Protein AF-A0AAN8FG10-F1 (afdb_monomer_lite)

pLDDT: mean 84.33, std 15.74, range [36.88, 96.5]

Foldseek 3Di:
DDPDCVDPVNVVVVVLQQDADPVRFGQKAAWKKKFKDKDPFKAWQFKDFPWAAPQADDPRFDPHHDHRGPHRMIIDGMDGPPGDMGIDMDGRDDPPDDPPPDGDMDIDMDGDPDTD

Sequence (116 aa):
MGDSFNSSLFKQTYQRAFDKDANGQLKMGFNATMEVKTGSGLRIEGVLGCCASGNVRNACVSDTEMGIGGTCQWKFCSLTPRTTLCALFEISAQRSTFLGEDSQVALLRRHGAQSW

Organism: Trichostrongylus colubriformis (NCBI:txid6319)

Radius of gyration: 18.87 Å; chains: 1; bounding box: 42×30×54 Å

Secondary structure (DSSP, 8-state):
----TTSHHHHHHHHHTT-B-TTS-BS-EEEEEEEEEE-TTEEEEEEESS-EE-----TTB-SS--SEES-SEEEEEEE-TT---EEEEEE---TTS---S---EEEEEEEP----

InterPro domains:
  IPR012990 Sec23/Sec24, beta-sandwich [PF08033] (29-94)
  IPR037364 Protein transport protein Sec23 [PTHR11141] (1-97)

Structure (mmCIF, N/CA/C/O backbone):
data_AF-A0AAN8FG10-F1
#
_entry.id   AF-A0AAN8FG10-F1
#
loop_
_atom_site.group_PDB
_atom_site.id
_atom_site.type_symbol
_atom_site.label_atom_id
_atom_site.label_alt_id
_atom_site.label_comp_id
_atom_site.label_asym_id
_atom_site.label_entity_id
_atom_site.label_seq_id
_atom_site.pdbx_PDB_ins_code
_atom_site.Cartn_x
_atom_site.Cartn_y
_atom_site.Cartn_z
_atom_site.occupancy
_atom_site.B_iso_or_equiv
_atom_site.auth_seq_id
_atom_site.auth_comp_id
_atom_site.auth_asym_id
_atom_site.auth_atom_id
_atom_site.pdbx_PDB_model_num
ATOM 1 N N . MET A 1 1 ? 22.442 10.957 -7.978 1.00 53.12 1 MET A N 1
ATOM 2 C CA . MET A 1 1 ? 22.892 9.576 -8.278 1.00 53.12 1 MET A CA 1
ATOM 3 C C . MET A 1 1 ? 22.303 9.128 -9.610 1.00 53.12 1 MET A C 1
ATOM 5 O O . MET A 1 1 ? 21.474 8.229 -9.665 1.00 53.12 1 MET A O 1
ATOM 9 N N . GLY A 1 2 ? 22.693 9.813 -10.681 1.00 71.00 2 GLY A N 1
ATOM 10 C CA . GLY A 1 2 ? 22.114 9.646 -12.009 1.00 71.00 2 GLY A CA 1
ATOM 11 C C . GLY A 1 2 ? 22.656 10.738 -12.912 1.00 71.00 2 GLY A C 1
ATOM 12 O O . GLY A 1 2 ? 21.983 11.734 -13.136 1.00 71.00 2 GLY A O 1
ATOM 13 N N . ASP A 1 3 ? 23.900 10.575 -13.352 1.00 82.19 3 ASP A N 1
ATOM 14 C CA . ASP A 1 3 ? 24.637 11.636 -14.052 1.00 82.19 3 ASP A CA 1
ATOM 15 C C . ASP A 1 3 ? 24.437 11.562 -15.576 1.00 82.19 3 ASP A C 1
ATOM 17 O O . ASP A 1 3 ? 24.639 12.537 -16.291 1.00 82.19 3 ASP A O 1
ATOM 21 N N . SER A 1 4 ? 24.013 10.399 -16.091 1.00 90.94 4 SER A N 1
ATOM 22 C CA . SER A 1 4 ? 23.662 10.199 -17.501 1.00 90.94 4 SER A CA 1
ATOM 23 C C . SER A 1 4 ? 22.909 8.884 -17.730 1.00 90.94 4 SER A C 1
ATOM 25 O O . SER A 1 4 ? 23.195 7.870 -17.083 1.00 90.94 4 SER A O 1
ATOM 27 N N . PHE A 1 5 ? 22.033 8.859 -18.739 1.00 89.56 5 PHE A N 1
ATOM 28 C CA . PHE A 1 5 ? 21.409 7.637 -19.262 1.00 89.56 5 PHE A CA 1
ATOM 29 C C . PHE A 1 5 ? 22.415 6.652 -19.873 1.00 89.56 5 PHE A C 1
ATOM 31 O O . PHE A 1 5 ? 22.155 5.451 -19.928 1.00 89.56 5 PHE A O 1
ATOM 38 N N . ASN A 1 6 ? 23.586 7.125 -20.315 1.00 90.38 6 ASN A N 1
ATOM 39 C CA . ASN A 1 6 ? 24.600 6.231 -20.874 1.00 90.38 6 ASN A CA 1
ATOM 40 C C . ASN A 1 6 ? 25.420 5.498 -19.793 1.00 90.38 6 ASN A C 1
ATOM 42 O O . ASN A 1 6 ? 26.181 4.583 -20.114 1.00 90.38 6 ASN A O 1
ATOM 46 N N . SER A 1 7 ? 25.255 5.868 -18.519 1.00 93.25 7 SER A N 1
ATOM 47 C CA . SER A 1 7 ? 25.982 5.251 -17.409 1.00 93.25 7 SER A CA 1
ATOM 48 C C . SER A 1 7 ? 25.607 3.776 -17.218 1.00 93.25 7 SER A C 1
ATOM 50 O O . SER A 1 7 ? 24.461 3.362 -17.416 1.00 93.25 7 SER A O 1
ATOM 52 N N . SER A 1 8 ? 26.582 2.972 -16.788 1.00 91.50 8 SER A N 1
ATOM 53 C CA . SER A 1 8 ? 26.355 1.579 -16.383 1.00 91.50 8 SER A CA 1
ATOM 54 C C . SER A 1 8 ? 25.346 1.483 -15.233 1.00 91.50 8 SER A C 1
ATOM 56 O O . SER A 1 8 ? 24.493 0.597 -15.244 1.00 91.50 8 SER A O 1
ATOM 58 N N . LEU A 1 9 ? 25.386 2.440 -14.297 1.00 93.00 9 LEU A N 1
ATOM 59 C CA . LEU A 1 9 ? 24.455 2.538 -13.174 1.00 93.00 9 LEU A CA 1
ATOM 60 C C . LEU A 1 9 ? 22.997 2.664 -13.636 1.00 93.00 9 LEU A C 1
ATOM 62 O O . LEU A 1 9 ? 22.145 1.913 -13.157 1.00 93.00 9 LEU A O 1
ATOM 66 N N . PHE A 1 10 ? 22.700 3.571 -14.576 1.00 92.06 10 PHE A N 1
ATOM 67 C CA . PHE A 1 10 ? 21.345 3.721 -15.112 1.00 92.06 10 PHE A CA 1
ATOM 68 C C . PHE A 1 10 ? 20.881 2.439 -15.808 1.00 92.06 10 PHE A C 1
ATOM 70 O O . PHE A 1 10 ? 19.820 1.916 -15.478 1.00 92.06 10 PHE A O 1
ATOM 77 N N . LYS A 1 11 ? 21.698 1.893 -16.720 1.00 92.38 11 LYS A N 1
ATOM 78 C CA . LYS A 1 11 ? 21.349 0.698 -17.508 1.00 92.38 11 LYS A CA 1
ATOM 79 C C . LYS A 1 11 ? 21.025 -0.501 -16.614 1.00 92.38 11 LYS A C 1
ATOM 81 O O . LYS A 1 11 ? 19.998 -1.145 -16.812 1.00 92.38 11 LYS A O 1
ATOM 86 N N . GLN A 1 12 ? 21.850 -0.759 -15.598 1.00 92.81 12 GLN A N 1
ATOM 87 C CA . GLN A 1 12 ? 21.615 -1.852 -14.651 1.00 92.81 12 GLN A CA 1
ATOM 88 C C . GLN A 1 12 ? 20.382 -1.610 -13.775 1.00 92.81 12 GLN A C 1
ATOM 90 O O . GLN A 1 12 ? 19.596 -2.528 -13.548 1.00 92.81 12 GLN A O 1
ATOM 95 N N . THR A 1 13 ? 20.187 -0.384 -13.285 1.00 91.81 13 THR A N 1
ATOM 96 C CA . THR A 1 13 ? 19.035 -0.054 -12.430 1.00 91.81 13 THR A CA 1
ATOM 97 C C . THR A 1 13 ? 17.725 -0.161 -13.207 1.00 91.81 13 THR A C 1
ATOM 99 O O . THR A 1 13 ? 16.751 -0.707 -12.696 1.00 91.81 13 THR A O 1
ATOM 102 N N . TYR A 1 14 ? 17.717 0.295 -14.460 1.00 91.31 14 TYR A N 1
ATOM 103 C CA . TYR A 1 14 ? 16.564 0.206 -15.347 1.00 91.31 14 TYR A CA 1
ATOM 104 C C . TYR A 1 14 ? 16.204 -1.246 -15.676 1.00 91.31 14 TYR A C 1
ATOM 106 O O . TYR A 1 14 ? 15.040 -1.618 -15.574 1.00 91.31 14 TYR A O 1
ATOM 114 N N . GLN A 1 15 ? 17.190 -2.097 -15.980 1.00 92.12 15 GLN A N 1
ATOM 115 C CA . GLN A 1 15 ? 16.948 -3.524 -16.222 1.00 92.12 15 GLN A CA 1
ATOM 116 C C . GLN A 1 15 ? 16.296 -4.217 -15.017 1.00 92.12 15 GLN A C 1
ATOM 118 O O . GLN A 1 15 ? 15.338 -4.966 -15.198 1.00 92.12 15 GLN A O 1
ATOM 123 N N . ARG A 1 16 ? 16.735 -3.904 -13.788 1.00 91.19 16 ARG A N 1
ATOM 124 C CA . ARG A 1 16 ? 16.163 -4.473 -12.551 1.00 91.19 16 ARG A CA 1
ATOM 125 C C . ARG A 1 16 ? 14.691 -4.131 -12.331 1.00 91.19 16 ARG A C 1
ATOM 127 O O . ARG A 1 16 ? 14.004 -4.844 -11.600 1.00 91.19 16 ARG A O 1
ATOM 134 N N . ALA A 1 17 ? 14.190 -3.050 -12.931 1.00 89.25 17 ALA A N 1
ATOM 135 C CA . ALA A 1 17 ? 12.768 -2.724 -12.866 1.00 89.25 17 ALA A CA 1
ATOM 136 C C . ALA A 1 17 ? 11.900 -3.788 -13.566 1.00 89.25 17 ALA A C 1
ATOM 138 O O . ALA A 1 17 ? 10.735 -3.938 -13.214 1.00 89.25 17 ALA A O 1
ATOM 139 N N . PHE A 1 18 ? 12.479 -4.556 -14.495 1.00 92.38 18 PHE A N 1
ATOM 140 C CA . PHE A 1 18 ? 11.818 -5.607 -15.269 1.00 92.38 18 PHE A CA 1
ATOM 141 C C . PHE A 1 18 ? 12.337 -7.010 -14.927 1.00 92.38 18 PHE A C 1
ATOM 143 O O . PHE A 1 18 ? 12.243 -7.925 -15.747 1.00 92.38 18 PHE A O 1
ATOM 150 N N . ASP A 1 19 ? 12.893 -7.189 -13.724 1.00 91.81 19 ASP A N 1
ATOM 151 C CA . ASP A 1 19 ? 13.330 -8.501 -13.250 1.00 91.81 19 ASP A CA 1
ATOM 152 C C . ASP A 1 19 ? 12.180 -9.509 -13.321 1.00 91.81 19 ASP A C 1
ATOM 154 O O . ASP A 1 19 ? 11.047 -9.225 -12.920 1.00 91.81 19 ASP A O 1
ATOM 158 N N . LYS A 1 20 ? 12.501 -10.713 -13.790 1.00 92.06 20 LYS A N 1
ATOM 159 C CA . LYS A 1 20 ? 11.545 -11.807 -13.936 1.00 92.06 20 LYS A CA 1
ATOM 160 C C . LYS A 1 20 ? 11.655 -12.822 -12.799 1.00 92.06 20 LYS A C 1
ATOM 162 O O . LYS A 1 20 ? 12.688 -12.923 -12.125 1.00 92.06 20 LYS A O 1
ATOM 167 N N . ASP A 1 21 ? 10.566 -13.532 -12.539 1.00 89.50 21 ASP A N 1
ATOM 168 C CA . ASP A 1 21 ? 10.504 -14.686 -11.646 1.00 89.50 21 ASP A CA 1
ATOM 169 C C . ASP A 1 21 ? 10.905 -15.990 -12.360 1.00 89.50 21 ASP A C 1
ATOM 171 O O . ASP A 1 21 ? 11.328 -15.978 -13.518 1.00 89.50 21 ASP A O 1
ATOM 175 N N . ALA A 1 22 ? 10.808 -17.121 -11.653 1.00 91.88 22 ALA A N 1
ATOM 176 C CA . ALA A 1 22 ? 11.151 -18.438 -12.194 1.00 91.88 22 ALA A CA 1
ATOM 177 C C . ALA A 1 22 ? 10.262 -18.865 -13.379 1.00 91.88 22 ALA A C 1
ATOM 179 O O . ALA A 1 22 ? 10.677 -19.694 -14.183 1.00 91.88 22 ALA A O 1
ATOM 180 N N . ASN A 1 23 ? 9.074 -18.270 -13.514 1.00 91.19 23 ASN A N 1
ATOM 181 C CA . ASN A 1 23 ? 8.114 -18.537 -14.582 1.00 91.19 23 ASN A CA 1
ATOM 182 C C . ASN A 1 23 ? 8.262 -17.545 -15.753 1.00 91.19 23 ASN A C 1
ATOM 184 O O . ASN A 1 23 ? 7.459 -17.558 -16.686 1.00 91.19 23 ASN A O 1
ATOM 188 N N . GLY A 1 24 ? 9.265 -16.661 -15.707 1.00 90.56 24 GLY A N 1
ATOM 189 C CA . GLY A 1 24 ? 9.500 -15.639 -16.724 1.00 90.56 24 GLY A CA 1
ATOM 190 C C . GLY A 1 24 ? 8.562 -14.429 -16.642 1.00 90.56 24 GLY A C 1
ATOM 191 O O . GLY A 1 24 ? 8.582 -13.602 -17.557 1.00 90.56 24 GLY A O 1
ATOM 192 N N . GLN A 1 25 ? 7.779 -14.303 -15.567 1.00 89.50 25 GLN A N 1
ATOM 193 C CA . GLN A 1 25 ? 6.834 -13.209 -15.333 1.00 89.50 25 GLN A CA 1
ATOM 194 C C . GLN A 1 25 ? 7.515 -12.052 -14.601 1.00 89.50 25 GLN A C 1
ATOM 196 O O . GLN A 1 25 ? 8.441 -12.262 -13.819 1.00 89.50 25 GLN A O 1
ATOM 201 N N . LEU A 1 26 ? 7.076 -10.816 -14.839 1.00 90.50 26 LEU A N 1
ATOM 202 C CA . LEU A 1 26 ? 7.660 -9.641 -14.187 1.00 90.50 26 LEU A CA 1
ATOM 203 C C . LEU A 1 26 ? 7.399 -9.659 -12.670 1.00 90.50 26 LEU A C 1
ATOM 205 O O . LEU A 1 26 ? 6.282 -9.902 -12.223 1.00 90.50 26 LEU A O 1
ATOM 209 N N . LYS A 1 27 ? 8.411 -9.319 -11.860 1.00 90.19 27 LYS A N 1
ATOM 210 C CA . LYS A 1 27 ? 8.316 -9.217 -10.389 1.00 90.19 27 LYS A CA 1
ATOM 211 C C . LYS A 1 27 ? 7.621 -7.931 -9.928 1.00 90.19 27 LYS A C 1
ATOM 213 O O . LYS A 1 27 ? 8.110 -7.215 -9.050 1.00 90.19 27 LYS A O 1
ATOM 218 N N . MET A 1 28 ? 6.473 -7.631 -10.515 1.00 89.44 28 MET A N 1
ATOM 219 C CA . MET A 1 28 ? 5.646 -6.486 -10.168 1.00 89.44 28 MET A CA 1
ATOM 220 C C . MET A 1 28 ? 4.167 -6.862 -10.244 1.00 89.44 28 MET A C 1
ATOM 222 O O . MET A 1 28 ? 3.760 -7.670 -11.069 1.00 89.44 28 MET A O 1
ATOM 226 N N . GLY A 1 29 ? 3.361 -6.280 -9.366 1.00 89.06 29 GLY A N 1
ATOM 227 C CA . GLY A 1 29 ? 1.910 -6.403 -9.382 1.00 89.06 29 GLY A CA 1
ATOM 228 C C . GLY A 1 29 ? 1.273 -5.030 -9.505 1.00 89.06 29 GLY A C 1
ATOM 229 O O . GLY A 1 29 ? 1.761 -4.070 -8.914 1.00 89.06 29 GLY A O 1
ATOM 230 N N . PHE A 1 30 ? 0.167 -4.945 -10.233 1.00 90.81 30 PHE A N 1
ATOM 231 C CA . PHE A 1 30 ? -0.573 -3.704 -10.436 1.00 90.81 30 PHE A CA 1
ATOM 232 C C . PHE A 1 30 ? -1.975 -3.799 -9.845 1.00 90.81 30 PHE A C 1
ATOM 234 O O . PHE A 1 30 ? -2.491 -4.899 -9.638 1.00 90.81 30 PHE A O 1
ATOM 241 N N . ASN A 1 31 ? -2.578 -2.639 -9.578 1.00 91.44 31 ASN A N 1
ATOM 242 C CA . ASN A 1 31 ? -3.966 -2.516 -9.122 1.00 91.44 31 ASN A CA 1
ATOM 243 C C . ASN A 1 31 ? -4.310 -3.468 -7.959 1.00 91.44 31 ASN A C 1
ATOM 245 O O . ASN A 1 31 ? -5.284 -4.224 -7.988 1.00 91.44 31 ASN A O 1
ATOM 249 N N . ALA A 1 32 ? -3.452 -3.486 -6.945 1.00 91.38 32 ALA A N 1
ATOM 250 C CA . ALA A 1 32 ? -3.654 -4.317 -5.772 1.00 91.38 32 ALA A CA 1
ATOM 251 C C . ALA A 1 32 ? -4.456 -3.558 -4.717 1.00 91.38 32 ALA A C 1
ATOM 253 O O . ALA A 1 32 ? -4.351 -2.341 -4.582 1.00 91.38 32 ALA A O 1
ATOM 254 N N . THR A 1 33 ? -5.237 -4.295 -3.940 1.00 93.19 33 THR A N 1
ATOM 255 C CA . THR A 1 33 ? -5.985 -3.771 -2.798 1.00 93.19 33 THR A CA 1
ATOM 256 C C . THR A 1 33 ? -5.583 -4.548 -1.551 1.00 93.19 33 THR A C 1
ATOM 258 O O . THR A 1 33 ? -5.584 -5.778 -1.561 1.00 93.19 33 THR A O 1
ATOM 261 N N . MET A 1 34 ? -5.222 -3.838 -0.489 1.00 93.75 34 MET A N 1
ATOM 262 C CA . MET A 1 34 ? -4.986 -4.379 0.846 1.00 93.75 34 MET A CA 1
ATOM 263 C C . MET A 1 34 ? -6.161 -3.997 1.735 1.00 93.75 34 MET A C 1
ATOM 265 O O . MET A 1 34 ? -6.540 -2.833 1.781 1.00 93.75 34 MET A O 1
ATOM 269 N N . GLU A 1 35 ? -6.706 -4.963 2.453 1.00 94.19 35 GLU A N 1
ATOM 270 C CA . GLU A 1 35 ? -7.723 -4.774 3.478 1.00 94.19 35 GLU A CA 1
ATOM 271 C C . GLU A 1 35 ? -7.182 -5.317 4.801 1.00 94.19 35 GLU A C 1
ATOM 273 O O . GLU A 1 35 ? -6.636 -6.423 4.851 1.00 94.19 35 GLU A O 1
ATOM 278 N N . VAL A 1 36 ? -7.316 -4.532 5.865 1.00 93.25 36 VAL A N 1
ATOM 279 C CA . VAL A 1 36 ? -6.892 -4.898 7.216 1.00 93.25 36 VAL A CA 1
ATOM 280 C C . VAL A 1 36 ? -8.118 -5.232 8.047 1.00 93.25 36 VAL A C 1
ATOM 282 O O . VAL A 1 36 ? -9.068 -4.451 8.121 1.00 93.25 36 VAL A O 1
ATOM 285 N N . LYS A 1 37 ? -8.074 -6.390 8.705 1.00 91.25 37 LYS A N 1
ATOM 286 C CA . LYS A 1 37 ? -9.073 -6.814 9.684 1.00 91.25 37 LYS A CA 1
ATOM 287 C C . LYS A 1 37 ? -8.395 -7.005 11.028 1.00 91.25 37 LYS A C 1
ATOM 289 O O . LYS A 1 37 ? -7.390 -7.709 11.117 1.00 91.25 37 LYS A O 1
ATOM 294 N N . THR A 1 38 ? -8.952 -6.381 12.054 1.00 89.00 38 THR A N 1
ATOM 295 C CA . THR A 1 38 ? -8.454 -6.468 13.426 1.00 89.00 38 THR A CA 1
ATOM 296 C C . THR A 1 38 ? -9.439 -7.241 14.294 1.00 89.00 38 THR A C 1
ATOM 298 O O . THR A 1 38 ? -10.655 -7.152 14.105 1.00 89.00 38 THR A O 1
ATOM 301 N N . GLY A 1 39 ? -8.909 -8.025 15.234 1.00 83.88 39 GLY A N 1
ATOM 302 C CA . GLY A 1 39 ? -9.691 -8.638 16.303 1.00 83.88 39 GLY A CA 1
ATOM 303 C C . GLY A 1 39 ? -10.199 -7.615 17.325 1.00 83.88 39 GLY A C 1
ATOM 304 O O . GLY A 1 39 ? -9.859 -6.430 17.290 1.00 83.88 39 GLY A O 1
ATOM 305 N N . SER A 1 40 ? -11.018 -8.080 18.269 1.00 80.81 40 SER A N 1
ATOM 306 C CA . SER A 1 40 ? -11.513 -7.249 19.369 1.00 80.81 40 SER A CA 1
ATOM 307 C C . SER A 1 40 ? -10.355 -6.687 20.197 1.00 80.81 40 SER A C 1
ATOM 309 O O . SER A 1 40 ? -9.529 -7.451 20.686 1.00 80.81 40 SER A O 1
ATOM 311 N N . GLY A 1 41 ? -10.320 -5.366 20.388 1.00 83.81 41 GLY A N 1
ATOM 312 C CA . GLY A 1 41 ? -9.292 -4.693 21.192 1.00 83.81 41 GLY A CA 1
ATOM 313 C C . GLY A 1 41 ? -8.180 -4.021 20.387 1.00 83.81 41 GLY A C 1
ATOM 314 O O . GLY A 1 41 ? -7.354 -3.338 20.988 1.00 83.81 41 GLY A O 1
ATOM 315 N N . LEU A 1 42 ? -8.180 -4.154 19.057 1.00 90.31 42 LEU A N 1
ATOM 316 C CA . LEU A 1 42 ? -7.282 -3.431 18.159 1.00 90.31 42 LEU A CA 1
ATOM 317 C C . LEU A 1 42 ? -8.076 -2.647 17.119 1.00 90.31 42 LEU A C 1
ATOM 319 O O . LEU A 1 42 ? -9.028 -3.160 16.521 1.00 90.31 42 LEU A O 1
ATOM 323 N N . ARG A 1 43 ? -7.635 -1.422 16.851 1.00 92.12 43 ARG A N 1
ATOM 324 C CA . ARG A 1 43 ? -8.143 -0.597 15.754 1.00 92.12 43 ARG A CA 1
ATOM 325 C C . ARG A 1 43 ? -6.983 -0.054 14.934 1.00 92.12 43 ARG A C 1
ATOM 327 O O . ARG A 1 43 ? -5.902 0.171 15.465 1.00 92.12 43 ARG A O 1
ATOM 334 N N . ILE A 1 44 ? -7.191 0.117 13.635 1.00 95.06 44 ILE A N 1
ATOM 335 C CA . ILE A 1 44 ? -6.201 0.682 12.719 1.00 95.06 44 ILE A CA 1
ATOM 336 C C . ILE A 1 44 ? -6.363 2.200 12.645 1.00 95.06 44 ILE A C 1
ATOM 338 O O . ILE A 1 44 ? -7.449 2.696 12.354 1.00 95.06 44 ILE A O 1
ATOM 342 N N . GLU A 1 45 ? -5.278 2.926 12.898 1.00 96.50 45 GLU A N 1
ATOM 343 C CA . GLU A 1 45 ? -5.223 4.392 12.785 1.00 96.50 45 GLU A CA 1
ATOM 344 C C . GLU A 1 45 ? -4.916 4.826 11.349 1.00 96.50 45 GLU A C 1
ATOM 346 O O . GLU A 1 45 ? -5.402 5.848 10.864 1.00 96.50 45 GLU A O 1
ATOM 351 N N . GLY A 1 46 ? -4.126 4.016 10.643 1.00 96.06 46 GLY A N 1
ATOM 352 C CA . GLY A 1 46 ? -3.798 4.219 9.241 1.00 96.06 46 GLY A CA 1
ATOM 353 C C . GLY A 1 46 ? -2.497 3.541 8.838 1.00 96.06 46 GLY A C 1
ATOM 354 O O . GLY A 1 46 ? -1.960 2.691 9.556 1.00 96.06 46 GLY A O 1
ATOM 355 N N . VAL A 1 47 ? -1.994 3.902 7.658 1.00 96.44 47 VAL A N 1
ATOM 356 C CA . VAL A 1 47 ? -0.736 3.365 7.124 1.00 96.44 47 VAL A CA 1
ATOM 357 C C . VAL A 1 47 ? 0.192 4.467 6.617 1.00 96.44 47 VAL A C 1
ATOM 359 O O . VAL A 1 47 ? -0.243 5.520 6.147 1.00 96.44 47 VAL A O 1
ATOM 362 N N . LEU A 1 48 ? 1.493 4.185 6.647 1.00 95.88 4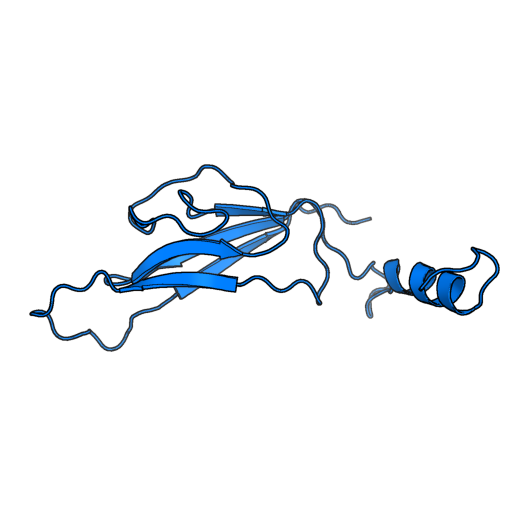8 LEU A N 1
ATOM 363 C CA . LEU A 1 48 ? 2.547 4.987 6.033 1.00 95.88 48 LEU A CA 1
ATOM 364 C C . LEU A 1 48 ? 3.194 4.193 4.895 1.00 95.88 48 LEU A C 1
ATOM 366 O O . LEU A 1 48 ? 3.648 3.059 5.078 1.00 95.88 48 LEU A O 1
ATOM 370 N N . GLY A 1 49 ? 3.257 4.808 3.718 1.00 94.00 49 GLY A N 1
ATOM 371 C CA . GLY A 1 49 ? 3.878 4.248 2.521 1.00 94.00 49 GLY A CA 1
ATOM 372 C C . GLY A 1 49 ? 3.170 4.686 1.240 1.00 94.00 49 GLY A C 1
ATO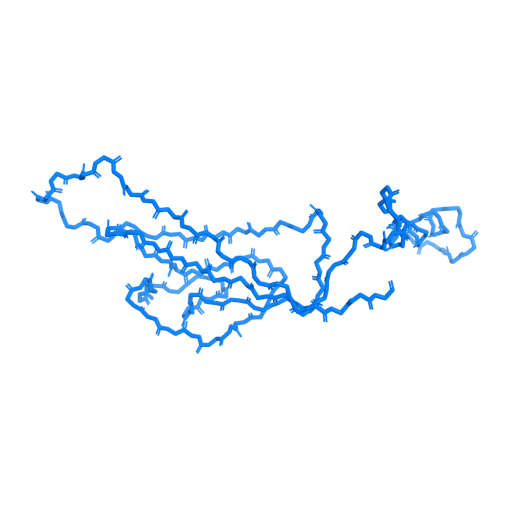M 373 O O . GLY A 1 49 ? 2.230 5.478 1.265 1.00 94.00 49 GLY A O 1
ATOM 374 N N . CYS A 1 50 ? 3.629 4.170 0.100 1.00 93.31 50 CYS A N 1
ATOM 375 C CA . CYS A 1 50 ? 3.103 4.529 -1.218 1.00 93.31 50 CYS A CA 1
ATOM 376 C C . CYS A 1 50 ? 1.790 3.791 -1.512 1.00 93.31 50 CYS A C 1
ATOM 378 O O . CYS A 1 50 ? 1.793 2.715 -2.112 1.00 93.31 50 CYS A O 1
ATOM 380 N N . CYS A 1 51 ? 0.668 4.363 -1.085 1.00 94.62 51 CYS A N 1
ATOM 381 C CA . CYS A 1 51 ? -0.668 3.837 -1.353 1.00 94.62 51 CYS A CA 1
ATOM 382 C C . CYS A 1 51 ?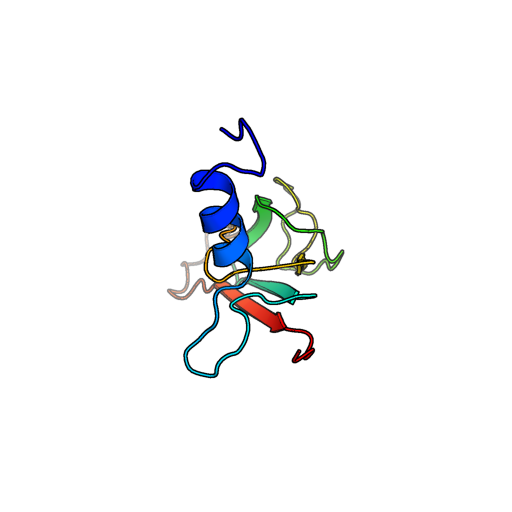 -1.702 4.963 -1.448 1.00 94.62 51 CYS A C 1
ATOM 384 O O . CYS A 1 51 ? -1.385 6.130 -1.232 1.00 94.62 51 CYS A O 1
ATOM 386 N N . ALA A 1 52 ? -2.935 4.607 -1.792 1.00 95.75 52 ALA A N 1
ATOM 387 C CA . ALA A 1 52 ? -4.086 5.500 -1.754 1.00 95.75 52 ALA A CA 1
ATOM 388 C C . ALA A 1 52 ? -5.185 4.900 -0.872 1.00 95.75 52 ALA A C 1
ATOM 390 O O . ALA A 1 52 ? -5.325 3.677 -0.798 1.00 95.75 52 ALA A O 1
ATOM 391 N N . SER A 1 53 ? -5.986 5.751 -0.230 1.0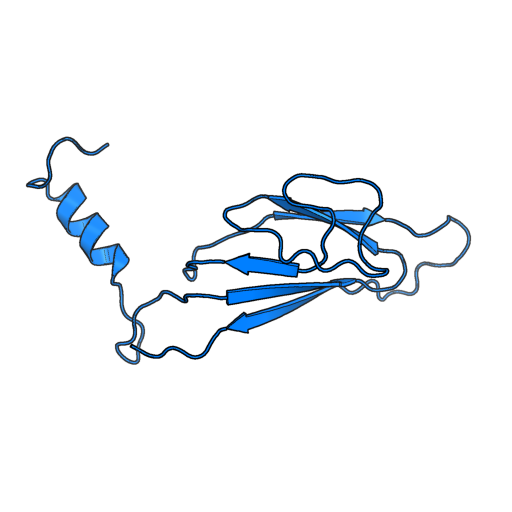0 95.06 53 SER A N 1
ATOM 392 C CA . SER A 1 53 ? -7.140 5.299 0.550 1.00 95.06 53 SER A CA 1
ATOM 393 C C . SER A 1 53 ? -8.161 4.582 -0.342 1.00 95.06 53 SER A C 1
ATOM 395 O O . SER A 1 53 ? -8.507 5.044 -1.431 1.00 95.06 53 SER A O 1
ATOM 397 N N . GLY A 1 54 ? -8.656 3.439 0.128 1.00 93.38 54 GLY A N 1
ATOM 398 C CA . GLY A 1 54 ? -9.808 2.743 -0.442 1.00 93.38 54 GLY A CA 1
ATOM 399 C C . GLY A 1 54 ? -11.151 3.356 -0.035 1.00 93.38 54 GLY A C 1
ATOM 400 O O . GLY A 1 54 ? -12.163 2.991 -0.628 1.00 93.38 54 GLY A O 1
ATOM 401 N N . ASN A 1 55 ? -11.157 4.291 0.925 1.00 94.38 55 ASN A N 1
ATOM 402 C CA . ASN A 1 55 ? -12.340 4.955 1.485 1.00 94.38 55 ASN A CA 1
ATOM 403 C C . ASN A 1 55 ? -13.395 3.972 2.024 1.00 94.38 55 ASN A C 1
ATOM 405 O O . ASN A 1 55 ? -14.596 4.183 1.864 1.00 94.38 55 ASN A O 1
ATOM 409 N N . VAL A 1 56 ? -12.943 2.887 2.658 1.00 95.19 56 VAL A N 1
ATOM 410 C CA . VAL A 1 56 ? -13.817 1.897 3.297 1.00 95.19 56 VAL A CA 1
ATOM 411 C C . VAL A 1 56 ? -13.638 2.008 4.800 1.00 95.19 56 VAL A C 1
ATOM 413 O O . VAL A 1 56 ? -12.552 1.747 5.306 1.00 95.19 56 VAL A O 1
ATOM 416 N N . ARG A 1 57 ? -14.701 2.363 5.523 1.00 94.12 57 ARG A N 1
ATOM 417 C CA . ARG A 1 57 ? -14.684 2.473 6.986 1.00 94.12 57 ARG A CA 1
ATOM 418 C C . ARG A 1 57 ? -15.578 1.411 7.614 1.00 94.12 57 ARG A C 1
ATOM 420 O O . ARG A 1 57 ? -16.696 1.185 7.160 1.00 94.12 57 ARG A O 1
ATOM 427 N N . ASN A 1 58 ? -15.082 0.762 8.663 1.00 92.00 58 ASN A N 1
ATOM 428 C CA . ASN A 1 58 ? -15.820 -0.216 9.461 1.00 92.00 58 ASN A CA 1
ATOM 429 C C . ASN A 1 58 ? -15.389 -0.127 10.939 1.00 92.00 58 ASN A C 1
ATOM 431 O O . ASN A 1 58 ? -14.635 0.770 11.314 1.00 92.00 58 ASN A O 1
ATOM 435 N N . ALA A 1 59 ? -15.851 -1.063 11.773 1.00 89.94 59 ALA A N 1
ATOM 436 C CA . ALA A 1 59 ? -15.561 -1.093 13.210 1.00 89.94 59 ALA A CA 1
ATOM 437 C C . ALA A 1 59 ? -14.069 -1.262 13.570 1.00 89.94 59 ALA A C 1
ATOM 439 O O . ALA A 1 59 ? -13.699 -1.046 14.721 1.00 89.94 59 ALA A O 1
ATOM 440 N N . CYS A 1 60 ? -13.221 -1.649 12.612 1.00 89.94 60 CYS A N 1
ATOM 441 C CA . CYS A 1 60 ? -11.782 -1.790 12.818 1.00 89.94 60 CYS A CA 1
ATOM 442 C C . CYS A 1 60 ? -11.040 -0.450 12.722 1.00 89.94 60 CYS A C 1
ATOM 444 O O . CYS A 1 60 ? -9.882 -0.396 13.111 1.00 89.94 60 CYS A O 1
ATOM 446 N N . VAL A 1 61 ? -11.653 0.610 12.186 1.00 94.25 61 VAL A N 1
ATOM 447 C CA . VAL A 1 61 ? -10.993 1.910 11.974 1.00 94.25 61 VAL A CA 1
ATOM 448 C C . VAL A 1 61 ? -11.051 2.746 13.253 1.00 94.25 61 VAL A C 1
ATOM 450 O O . VAL A 1 61 ? -12.121 2.890 13.845 1.00 94.25 61 VAL A O 1
ATOM 453 N N . SER A 1 62 ? -9.907 3.286 13.672 1.00 93.25 62 SER A N 1
ATOM 454 C CA . SER A 1 62 ? -9.805 4.220 14.796 1.00 93.25 62 SER A CA 1
ATOM 455 C C . SER A 1 62 ? -10.409 5.588 14.449 1.00 93.25 62 SER A C 1
ATOM 457 O O . SER A 1 62 ? -10.502 5.982 13.286 1.00 93.25 62 SER A O 1
ATOM 459 N N . ASP A 1 63 ? -10.825 6.322 15.479 1.00 92.06 63 ASP A N 1
ATOM 460 C CA . ASP A 1 63 ? -11.165 7.743 15.366 1.00 92.06 63 ASP A CA 1
ATOM 461 C C . ASP A 1 63 ? -9.911 8.635 15.312 1.00 92.06 63 ASP A C 1
ATOM 463 O O . ASP A 1 63 ? -9.967 9.749 14.792 1.00 92.06 63 ASP A O 1
ATOM 467 N N . THR A 1 64 ? -8.778 8.127 15.801 1.00 93.38 64 THR A N 1
ATOM 468 C CA . THR A 1 64 ? -7.449 8.723 15.667 1.00 93.38 64 THR A CA 1
ATOM 469 C C . THR A 1 64 ? -6.865 8.348 14.308 1.00 93.38 64 THR A C 1
ATOM 471 O O . THR A 1 64 ? -6.677 7.173 13.996 1.00 93.38 64 THR A O 1
ATOM 474 N N . GLU A 1 65 ? -6.566 9.352 13.485 1.00 92.56 65 GLU A N 1
ATOM 475 C CA . GLU A 1 65 ? -6.023 9.143 12.143 1.00 92.56 65 GLU A CA 1
ATOM 476 C C . GLU A 1 65 ? -4.518 9.428 12.092 1.00 92.56 65 GLU A C 1
ATOM 478 O O . GLU A 1 65 ? -4.063 10.485 12.533 1.00 92.56 65 GLU A O 1
ATOM 483 N N . MET A 1 66 ? -3.750 8.507 11.503 1.00 93.94 66 MET A N 1
ATOM 484 C CA . MET A 1 66 ? -2.312 8.670 11.269 1.00 93.94 66 MET A CA 1
ATOM 485 C C . MET A 1 66 ? -1.942 8.275 9.837 1.00 93.94 66 MET A C 1
ATOM 487 O O . MET A 1 66 ? -2.262 7.181 9.372 1.00 93.94 66 MET A O 1
ATOM 491 N N . GLY A 1 67 ? -1.204 9.139 9.136 1.00 95.06 67 GLY A N 1
ATOM 492 C CA . GLY A 1 67 ? -0.787 8.870 7.759 1.00 95.06 67 GLY A CA 1
ATOM 493 C C . GLY A 1 67 ? -1.966 8.849 6.786 1.00 95.06 67 GLY A C 1
ATOM 494 O O . GLY A 1 67 ? -2.737 9.800 6.729 1.00 95.06 67 GLY A O 1
ATOM 495 N N . ILE A 1 68 ? -2.086 7.778 5.995 1.00 96.38 68 ILE A N 1
ATOM 496 C CA . ILE A 1 68 ? -3.261 7.524 5.150 1.00 96.38 68 ILE A CA 1
ATOM 497 C C . ILE A 1 68 ? -4.223 6.673 5.978 1.00 96.38 68 ILE A C 1
ATOM 499 O O . ILE A 1 68 ? -4.156 5.441 5.932 1.00 96.38 68 ILE A O 1
ATOM 503 N N . GLY A 1 69 ? -5.070 7.320 6.773 1.00 95.06 69 GLY A N 1
ATOM 504 C CA . GLY A 1 69 ? -5.996 6.651 7.682 1.00 95.06 69 GLY A CA 1
ATOM 505 C C . GLY A 1 69 ? -7.462 6.848 7.304 1.00 95.06 69 GLY A C 1
ATOM 506 O O . GLY A 1 69 ? -7.798 6.991 6.126 1.00 95.06 69 GLY A O 1
ATOM 507 N N . GLY A 1 70 ? -8.356 6.721 8.289 1.00 95.19 70 GLY A N 1
ATOM 508 C CA . GLY A 1 70 ? -9.806 6.843 8.085 1.00 95.19 70 GLY A CA 1
ATOM 509 C C . GLY A 1 70 ? -10.429 5.714 7.245 1.00 95.19 70 GLY A C 1
ATOM 510 O O . GLY A 1 70 ? -11.605 5.773 6.881 1.00 95.19 70 GLY A O 1
ATOM 511 N N . THR A 1 71 ? -9.655 4.670 6.948 1.00 96.44 71 THR A N 1
ATOM 512 C CA . THR A 1 71 ? -10.030 3.530 6.109 1.00 96.44 71 THR A CA 1
ATOM 513 C C . THR A 1 71 ? -9.431 2.243 6.679 1.00 96.44 71 THR A C 1
ATOM 515 O O . THR A 1 71 ? -8.418 2.275 7.371 1.00 96.44 71 THR A O 1
ATOM 518 N N . CYS A 1 72 ? -10.035 1.096 6.381 1.00 94.56 72 CYS A N 1
ATOM 519 C CA . CYS A 1 72 ? -9.458 -0.236 6.593 1.00 94.56 72 CYS A CA 1
ATOM 520 C C . CYS A 1 72 ? -8.968 -0.870 5.281 1.00 94.56 72 CYS A C 1
ATOM 522 O O . CYS A 1 72 ? -8.551 -2.029 5.260 1.00 94.56 72 CYS A O 1
ATOM 524 N N . GLN A 1 73 ? -9.038 -0.122 4.176 1.00 95.69 73 GLN A N 1
ATOM 525 C CA . GLN A 1 73 ? -8.648 -0.571 2.847 1.00 95.69 73 GLN A CA 1
ATOM 526 C C . GLN A 1 73 ? -7.740 0.450 2.157 1.00 95.69 73 GLN A C 1
ATOM 528 O O . GLN A 1 73 ? -8.039 1.645 2.156 1.00 95.69 73 GLN A O 1
ATOM 533 N N . TRP A 1 74 ? -6.690 -0.036 1.494 1.00 96.38 74 TRP A N 1
ATOM 534 C CA . TRP A 1 74 ? -5.742 0.751 0.705 1.00 96.38 74 TRP A CA 1
ATOM 535 C C . TRP A 1 74 ? -5.522 0.142 -0.673 1.00 96.38 74 TRP A C 1
ATOM 537 O O . TRP A 1 74 ? -5.467 -1.078 -0.836 1.00 96.38 74 TRP A O 1
ATOM 547 N N . LYS A 1 75 ? -5.371 1.004 -1.674 1.00 94.88 75 LYS A N 1
ATOM 548 C CA . LYS A 1 75 ? -5.103 0.637 -3.064 1.00 94.88 75 LYS A CA 1
ATOM 549 C C . LYS A 1 75 ? -3.666 0.967 -3.438 1.00 94.88 75 LYS A C 1
ATOM 551 O O . LYS A 1 75 ? -3.099 1.964 -2.992 1.00 94.88 75 LYS A O 1
ATOM 556 N N . PHE A 1 76 ? -3.108 0.144 -4.313 1.00 94.38 76 PHE A N 1
ATOM 557 C CA . PHE A 1 76 ? -1.750 0.263 -4.813 1.00 94.38 76 PHE A CA 1
ATOM 558 C C . PHE A 1 76 ? -1.755 0.180 -6.330 1.00 94.38 76 PHE A C 1
ATOM 560 O O . PHE A 1 76 ? -2.147 -0.838 -6.906 1.00 94.38 76 PHE A O 1
ATOM 567 N N . CYS A 1 77 ? -1.278 1.242 -6.974 1.00 92.12 77 CYS A N 1
ATOM 568 C CA . CYS A 1 77 ? -1.150 1.277 -8.426 1.00 92.12 77 CYS A CA 1
ATOM 569 C C . CYS A 1 77 ? -0.111 0.258 -8.904 1.00 92.12 77 CYS A C 1
ATOM 571 O O . CYS A 1 77 ? -0.385 -0.491 -9.837 1.00 92.12 77 CYS A O 1
ATOM 573 N N . SER A 1 78 ? 1.037 0.190 -8.223 1.00 90.44 78 SER A N 1
ATOM 574 C CA . SER A 1 78 ? 2.102 -0.780 -8.464 1.00 90.44 78 SER A CA 1
ATOM 575 C C . SER A 1 78 ? 2.731 -1.243 -7.150 1.00 90.44 78 SER A C 1
ATOM 577 O O . SER A 1 78 ? 2.806 -0.502 -6.171 1.00 90.44 78 SER A O 1
ATOM 579 N N . LEU A 1 79 ? 3.169 -2.497 -7.127 1.00 90.88 79 LEU A N 1
ATOM 580 C CA . LEU A 1 79 ? 3.810 -3.157 -5.999 1.00 90.88 79 LEU A CA 1
ATOM 581 C C . LEU A 1 79 ? 4.926 -4.053 -6.519 1.00 90.88 79 LEU A C 1
ATOM 583 O O . LEU A 1 79 ? 4.777 -4.712 -7.542 1.00 90.88 79 LEU A O 1
ATOM 587 N N . THR A 1 80 ? 6.011 -4.156 -5.769 1.00 89.75 80 THR A N 1
ATOM 588 C CA . THR A 1 80 ? 7.053 -5.165 -5.987 1.00 89.75 80 THR A CA 1
ATOM 589 C C . THR A 1 80 ? 7.164 -6.036 -4.735 1.00 89.75 80 THR A C 1
ATOM 591 O O . THR A 1 80 ? 6.650 -5.651 -3.681 1.00 89.75 80 THR A O 1
ATOM 594 N N . PRO A 1 81 ? 7.866 -7.180 -4.780 1.00 87.88 81 PRO A N 1
ATOM 595 C CA . PRO A 1 81 ? 8.185 -7.946 -3.574 1.00 87.88 81 PRO A CA 1
ATOM 596 C C . PRO A 1 81 ? 8.967 -7.153 -2.512 1.00 87.88 81 PRO A C 1
ATOM 598 O O . PRO A 1 81 ? 9.019 -7.568 -1.362 1.00 87.88 81 PRO A O 1
ATOM 601 N N . ARG A 1 82 ? 9.573 -6.016 -2.887 1.00 89.19 82 ARG A N 1
ATOM 602 C CA . ARG A 1 82 ? 10.293 -5.105 -1.983 1.00 89.19 82 ARG A CA 1
ATOM 603 C C . ARG A 1 82 ? 9.427 -3.961 -1.448 1.00 89.19 82 ARG A C 1
ATOM 605 O O . ARG A 1 82 ? 9.942 -3.104 -0.739 1.00 89.19 82 ARG A O 1
ATOM 612 N N . THR A 1 83 ? 8.149 -3.887 -1.820 1.00 90.44 83 THR A N 1
ATOM 613 C CA . THR A 1 83 ? 7.267 -2.838 -1.307 1.00 90.44 83 THR A CA 1
ATOM 614 C C . THR A 1 83 ? 6.888 -3.142 0.138 1.00 90.44 83 THR A C 1
ATOM 616 O O . THR A 1 83 ? 6.224 -4.141 0.407 1.00 90.44 83 THR A O 1
ATOM 619 N N . THR A 1 84 ? 7.273 -2.245 1.041 1.00 92.31 84 THR A N 1
ATOM 620 C CA . THR A 1 84 ? 6.992 -2.326 2.478 1.00 92.31 84 THR A CA 1
ATOM 621 C C . THR A 1 84 ? 6.092 -1.170 2.891 1.00 92.31 84 THR A C 1
ATOM 623 O O . THR A 1 84 ? 6.222 -0.059 2.376 1.00 92.31 84 THR A O 1
ATOM 626 N N . LEU A 1 85 ? 5.181 -1.438 3.823 1.00 92.69 85 LEU A N 1
ATOM 627 C CA . LEU A 1 85 ? 4.252 -0.469 4.400 1.00 92.69 85 LEU A CA 1
ATOM 628 C C . LEU A 1 85 ? 4.314 -0.577 5.917 1.00 92.69 85 LEU A C 1
ATOM 630 O O . LEU A 1 85 ? 4.543 -1.662 6.448 1.00 92.69 85 LEU A O 1
ATOM 634 N N . CYS A 1 86 ? 4.081 0.537 6.598 1.00 95.00 86 CYS A N 1
ATOM 635 C CA . CYS A 1 86 ? 3.927 0.567 8.045 1.00 95.00 86 CYS A CA 1
ATOM 636 C C . CYS A 1 86 ? 2.444 0.749 8.370 1.00 95.00 86 CYS A C 1
ATOM 638 O O . CYS A 1 86 ? 1.850 1.719 7.910 1.00 95.00 86 CYS A O 1
ATOM 640 N N . ALA A 1 87 ? 1.849 -0.174 9.124 1.00 94.19 87 ALA A N 1
ATOM 641 C CA . ALA A 1 87 ? 0.476 -0.059 9.608 1.00 94.19 87 ALA A CA 1
ATOM 642 C C . ALA A 1 87 ? 0.492 0.297 11.097 1.00 94.19 87 ALA A C 1
ATOM 644 O O . ALA A 1 87 ? 1.190 -0.351 11.878 1.00 94.19 87 ALA A O 1
ATOM 645 N N . LEU A 1 88 ? -0.258 1.334 11.463 1.00 94.81 88 LEU A N 1
ATOM 646 C CA . LEU A 1 88 ? -0.350 1.855 12.823 1.00 94.81 88 LEU A CA 1
ATOM 647 C C . LEU A 1 88 ? -1.655 1.393 13.460 1.00 94.81 88 LEU A C 1
ATOM 649 O O . LEU A 1 88 ? -2.722 1.484 12.846 1.00 94.81 88 LEU A O 1
ATOM 653 N N . PHE A 1 89 ? -1.557 0.888 14.684 1.00 93.81 89 PHE A N 1
ATOM 654 C CA . PHE A 1 89 ? -2.687 0.347 15.422 1.00 93.81 89 PHE A CA 1
ATOM 655 C C . PHE A 1 89 ? -2.752 0.964 16.809 1.00 93.81 89 PHE A C 1
ATOM 657 O O . PHE A 1 89 ? -1.735 1.079 17.494 1.00 93.81 89 PHE A O 1
ATOM 664 N N . GLU A 1 90 ? -3.968 1.248 17.250 1.00 91.44 90 GLU A N 1
ATOM 665 C CA . GLU A 1 90 ? -4.263 1.580 18.633 1.00 91.44 90 GLU A CA 1
ATOM 666 C C . GLU A 1 90 ? -4.874 0.376 19.356 1.00 91.44 90 GLU A C 1
ATOM 668 O O . GLU A 1 90 ? -5.574 -0.464 18.773 1.00 91.44 90 GLU A O 1
ATOM 673 N N . ILE A 1 91 ? -4.643 0.322 20.664 1.00 89.69 91 ILE A N 1
ATOM 674 C CA . ILE A 1 91 ? -5.273 -0.656 21.547 1.00 89.69 91 ILE A CA 1
ATOM 675 C C . ILE A 1 91 ? -6.573 -0.045 22.066 1.00 89.69 91 ILE A C 1
ATOM 677 O O . ILE A 1 91 ? -6.556 0.927 22.817 1.00 89.69 91 ILE A O 1
ATOM 681 N N . SER A 1 92 ? -7.706 -0.639 21.696 1.00 75.06 92 SER A N 1
ATOM 682 C CA . SER A 1 92 ? -9.045 -0.176 22.076 1.00 75.06 92 SER A CA 1
ATOM 683 C C . SER A 1 92 ? -9.646 -0.942 23.265 1.00 75.06 92 SER A C 1
ATOM 685 O O . SER A 1 92 ? -10.821 -0.761 23.584 1.00 75.06 92 SER A O 1
ATOM 687 N N . ALA A 1 93 ? -8.891 -1.846 23.899 1.00 67.81 93 ALA A N 1
ATOM 688 C CA . ALA A 1 93 ? -9.370 -2.638 25.030 1.00 67.81 93 ALA A CA 1
ATOM 689 C C . ALA A 1 93 ? -9.496 -1.779 26.304 1.00 67.81 93 ALA A C 1
ATOM 691 O O . ALA A 1 93 ? -8.509 -1.258 26.825 1.00 67.81 93 ALA A O 1
ATOM 692 N N . GLN A 1 94 ? -10.715 -1.652 26.842 1.00 55.81 94 GLN A N 1
ATOM 693 C CA . GLN A 1 94 ? -10.923 -1.090 28.177 1.00 55.81 94 GLN A CA 1
ATOM 694 C C . GLN A 1 94 ? -10.395 -2.068 29.237 1.00 55.81 94 GLN A C 1
ATOM 696 O O . GLN A 1 94 ? -10.644 -3.269 29.180 1.00 55.81 94 GLN A O 1
ATOM 701 N N . ARG A 1 95 ? -9.672 -1.521 30.217 1.00 45.25 95 ARG A N 1
ATOM 702 C CA . ARG A 1 95 ? -8.807 -2.156 31.233 1.00 45.25 95 ARG A CA 1
ATOM 703 C C . ARG A 1 95 ? -9.451 -3.192 32.191 1.00 45.25 95 ARG A C 1
ATOM 705 O O . ARG A 1 95 ? -8.915 -3.397 33.272 1.00 45.25 95 ARG A O 1
ATOM 712 N N . SER A 1 96 ? -10.582 -3.817 31.855 1.00 44.31 96 SER A N 1
ATOM 713 C CA . SER A 1 96 ? -11.363 -4.696 32.752 1.00 44.31 96 SER A CA 1
ATOM 714 C C . SER A 1 96 ? -11.597 -6.116 32.215 1.00 44.31 96 SER A C 1
ATOM 716 O O . SER A 1 96 ? -11.782 -7.052 32.987 1.00 44.31 96 SER A O 1
ATOM 718 N N . THR A 1 97 ? -11.536 -6.332 30.905 1.00 45.50 97 THR A N 1
ATOM 719 C CA . THR A 1 97 ? -11.647 -7.679 30.334 1.00 45.50 97 THR A CA 1
ATOM 720 C C . THR A 1 97 ? -10.253 -8.205 30.056 1.00 45.50 97 THR A C 1
ATOM 722 O O . THR A 1 97 ? -9.519 -7.589 29.282 1.00 45.50 97 THR A O 1
ATOM 725 N N . PHE A 1 98 ? -9.895 -9.320 30.703 1.00 43.34 98 PHE A N 1
ATOM 726 C CA . PHE A 1 98 ? -8.751 -10.160 30.342 1.00 43.34 98 PHE A CA 1
ATOM 727 C C . PHE A 1 98 ? -8.573 -10.125 28.822 1.00 43.34 98 PHE A C 1
ATOM 729 O O . PHE A 1 98 ? -9.525 -10.411 28.091 1.00 43.34 98 PHE A O 1
ATOM 736 N N . LEU A 1 99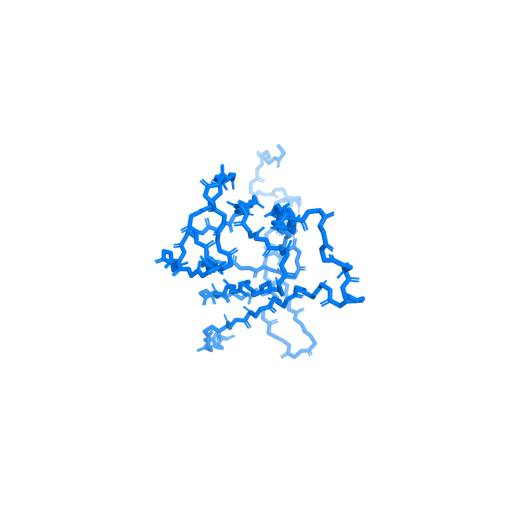 ? -7.389 -9.722 28.355 1.00 51.09 99 LEU A N 1
ATOM 737 C CA . LEU A 1 99 ? -7.015 -9.900 26.960 1.00 51.09 99 LEU A CA 1
ATOM 738 C C . LEU A 1 99 ? -7.090 -11.406 26.719 1.00 51.09 99 LEU A C 1
ATOM 740 O O . LEU A 1 99 ? -6.203 -12.144 27.138 1.00 51.09 99 LEU A O 1
ATOM 744 N N . GLY A 1 100 ? -8.192 -11.863 26.122 1.00 47.88 100 GLY A N 1
ATOM 745 C CA . GLY A 1 100 ? -8.220 -13.172 25.497 1.00 47.88 100 GLY A CA 1
ATOM 74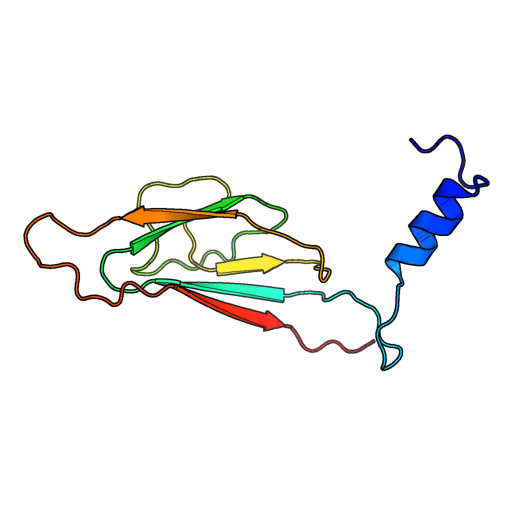6 C C . GLY A 1 100 ? -6.990 -13.238 24.605 1.00 47.88 100 GLY A C 1
ATOM 747 O O . GLY A 1 100 ? -6.691 -12.268 23.905 1.00 47.88 100 GLY A O 1
ATOM 748 N N . GLU A 1 101 ? -6.257 -14.335 24.719 1.00 51.59 101 GLU A N 1
ATOM 749 C CA . GLU A 1 101 ? -4.893 -14.583 24.236 1.00 51.59 101 GLU A CA 1
ATOM 750 C C . GLU A 1 101 ? -4.716 -14.469 22.702 1.00 51.59 101 GLU A C 1
ATOM 752 O O . GLU A 1 101 ? -3.743 -14.966 22.152 1.00 51.59 101 GLU A O 1
ATOM 757 N N . ASP A 1 102 ? -5.649 -13.822 21.992 1.00 54.53 102 ASP A N 1
ATOM 758 C CA . ASP A 1 102 ? -5.829 -13.936 20.550 1.00 54.53 102 ASP A CA 1
ATOM 759 C C . ASP A 1 102 ? -6.240 -12.614 19.861 1.00 54.53 102 ASP A C 1
ATOM 761 O O . ASP A 1 102 ? -7.192 -12.530 19.080 1.00 54.53 102 ASP A O 1
ATOM 765 N N . SER A 1 103 ? -5.517 -11.526 20.150 1.00 60.78 103 SER A N 1
ATOM 766 C CA . SER A 1 103 ? -5.607 -10.303 19.338 1.00 60.78 103 SER A CA 1
ATOM 767 C C . SER A 1 103 ? -4.913 -10.523 17.989 1.00 60.78 103 SER A C 1
ATOM 769 O O . SER A 1 103 ? -3.708 -10.321 17.862 1.00 60.78 103 SER A O 1
ATOM 771 N N . GLN A 1 104 ? -5.668 -10.953 16.976 1.00 70.19 104 GLN A N 1
ATOM 772 C CA . GLN A 1 104 ? -5.142 -11.216 15.633 1.00 70.19 104 GLN A CA 1
ATOM 773 C C . GLN A 1 104 ? -5.311 -10.019 14.687 1.00 70.19 104 GLN A C 1
ATOM 775 O O . GLN A 1 104 ? -6.303 -9.284 14.735 1.00 70.19 104 GLN A O 1
ATOM 780 N N . VAL A 1 105 ? -4.356 -9.867 13.768 1.00 75.88 105 VAL A N 1
ATOM 781 C CA . VAL A 1 105 ? -4.458 -8.971 12.611 1.00 75.88 105 VAL A CA 1
ATOM 782 C C . VAL A 1 105 ? -4.361 -9.814 11.348 1.00 75.88 105 VAL A C 1
ATOM 784 O O . VAL A 1 105 ? -3.371 -10.511 11.133 1.00 75.88 105 VAL A O 1
ATOM 787 N N . ALA A 1 106 ? -5.377 -9.726 10.494 1.00 78.50 106 ALA A N 1
ATOM 788 C CA . ALA A 1 106 ? -5.373 -10.362 9.185 1.00 78.50 106 ALA A CA 1
ATOM 789 C C . ALA A 1 106 ? -5.202 -9.304 8.088 1.00 78.50 106 ALA A C 1
ATOM 791 O O . ALA A 1 106 ? -5.988 -8.360 7.979 1.00 78.50 106 ALA A O 1
ATOM 792 N N . LEU A 1 107 ? -4.178 -9.492 7.255 1.00 77.25 107 LEU A N 1
ATOM 793 C CA . LEU A 1 107 ? -3.908 -8.692 6.062 1.00 77.25 107 LEU A CA 1
ATOM 794 C C . LEU A 1 107 ? -4.420 -9.442 4.833 1.00 77.25 107 LEU A C 1
ATOM 796 O O . LEU A 1 107 ? -3.814 -10.419 4.392 1.00 77.25 107 LEU A O 1
ATOM 800 N N . LEU A 1 108 ? -5.529 -8.981 4.260 1.00 76.12 108 LEU A N 1
ATOM 801 C CA . LEU A 1 108 ? -6.058 -9.535 3.021 1.00 76.12 108 LEU A CA 1
ATOM 802 C C . LEU A 1 108 ? -5.565 -8.701 1.840 1.00 76.12 108 LEU A C 1
ATOM 804 O O . LEU A 1 108 ? -5.969 -7.555 1.662 1.00 76.12 108 LEU A O 1
ATOM 808 N N . ARG A 1 109 ? -4.723 -9.289 0.991 1.00 73.38 109 ARG A N 1
ATOM 809 C CA . ARG A 1 109 ? -4.272 -8.661 -0.254 1.00 73.38 109 ARG A CA 1
ATOM 810 C C . ARG A 1 109 ? -4.976 -9.307 -1.440 1.00 73.38 109 ARG A C 1
ATOM 812 O O . ARG A 1 109 ? -4.784 -10.488 -1.711 1.00 73.38 109 ARG A O 1
ATOM 819 N N . ARG A 1 110 ? -5.777 -8.527 -2.163 1.00 69.75 110 ARG A N 1
ATOM 820 C CA . ARG A 1 110 ? -6.374 -8.931 -3.440 1.00 69.75 110 ARG A CA 1
ATOM 821 C C . ARG A 1 110 ? -5.581 -8.304 -4.578 1.00 69.75 110 ARG A C 1
ATOM 823 O O . ARG A 1 110 ? -5.384 -7.091 -4.610 1.00 69.75 110 ARG A O 1
ATOM 830 N N . HIS A 1 111 ? -5.133 -9.134 -5.509 1.00 67.81 111 HIS A N 1
ATOM 831 C CA . HIS A 1 111 ? -4.532 -8.686 -6.759 1.00 67.81 111 HIS A CA 1
ATOM 832 C C . HIS A 1 111 ? -5.586 -8.708 -7.863 1.00 67.81 111 HIS A C 1
ATOM 834 O O . HIS A 1 111 ? -6.257 -9.723 -8.046 1.00 67.81 111 HIS A O 1
ATOM 840 N N . GLY A 1 112 ? -5.729 -7.603 -8.601 1.00 55.94 112 GLY A N 1
ATOM 841 C CA . GLY A 1 112 ? -6.429 -7.636 -9.879 1.00 55.94 112 GLY A CA 1
ATOM 842 C C . GLY A 1 112 ? -5.645 -8.531 -10.835 1.00 55.94 112 GLY A C 1
ATOM 843 O O . GLY A 1 112 ? -4.486 -8.247 -11.128 1.00 55.94 112 GLY A O 1
ATOM 844 N N . ALA A 1 113 ? -6.250 -9.633 -11.274 1.00 42.97 113 ALA A N 1
ATOM 845 C CA . ALA A 1 113 ? -5.670 -10.528 -12.265 1.00 42.97 113 ALA A CA 1
ATOM 846 C C . ALA A 1 113 ? -5.468 -9.766 -13.585 1.00 42.97 113 ALA A C 1
ATOM 848 O O . ALA A 1 113 ? -6.411 -9.547 -14.343 1.00 42.97 113 ALA A O 1
ATOM 849 N N . GLN A 1 114 ? -4.245 -9.314 -13.832 1.00 44.34 114 GLN A N 1
ATOM 850 C CA . GLN A 1 114 ? -3.792 -8.811 -15.125 1.00 44.34 114 GLN A CA 1
ATOM 851 C C . GLN A 1 114 ? -2.396 -9.400 -15.337 1.00 44.34 114 GLN A C 1
ATOM 853 O O . GLN A 1 114 ? -1.386 -8.807 -14.962 1.00 44.34 114 GLN A O 1
ATOM 858 N N . SER A 1 115 ? -2.377 -10.638 -15.829 1.00 36.88 115 SER A N 1
ATOM 859 C CA . SER A 1 115 ? -1.193 -11.268 -16.409 1.00 36.88 115 SER A CA 1
ATOM 860 C C . SER A 1 115 ? -0.769 -10.470 -17.643 1.00 36.88 115 SER A C 1
ATOM 862 O O . SER A 1 115 ? -1.617 -10.225 -18.503 1.00 36.88 115 SER A O 1
ATOM 864 N N . TRP A 1 116 ? 0.508 -10.098 -17.730 1.00 45.28 116 TRP A N 1
ATOM 865 C CA . TRP A 1 116 ? 1.147 -9.612 -18.953 1.00 45.28 116 TRP A CA 1
ATOM 866 C C . TRP A 1 116 ? 2.291 -10.548 -19.310 1.00 45.28 116 TRP A C 1
ATOM 868 O O . TRP A 1 116 ? 3.145 -10.759 -18.420 1.00 45.28 116 TRP A O 1
#